Protein AF-A0A9D4B4J3-F1 (afdb_monomer_lite)

Organism: NCBI:txid74926

Sequence (94 aa):
MTKCKNLESLLKHGDRFDLNGLELYKELRTLSSMLPHAKSVMDIVQFIHTSKLVDIYPNVYVATRNLLTIPVTVASGEWSFSKLKLIKTISALQ

pLDDT: mean 78.62, std 16.12, range [40.66, 93.94]

InterPro domains:
  IPR008906 HAT, C-terminal dimerisation domain [PF05699] (27-90)

Secondary structure (DSSP, 8-state):
-HHHHHHHHHH-BTTB-S--HHHHHHHHHHHHHH-TT--SHHHHHHHHHHTT-TTTSHHHHHHHHHHHHHHHHHHHHHHHHTTTTSTTSSSS--

Structure (mmCIF, N/CA/C/O backbone):
data_AF-A0A9D4B4J3-F1
#
_entry.id   AF-A0A9D4B4J3-F1
#
loop_
_atom_site.group_PDB
_atom_site.id
_atom_site.type_symbol
_atom_site.label_atom_id
_atom_site.label_alt_id
_atom_site.label_comp_id
_atom_site.label_asym_id
_atom_site.label_entity_id
_atom_site.label_seq_id
_atom_site.pdbx_PDB_ins_code
_atom_site.Cartn_x
_atom_site.Cartn_y
_atom_site.Cartn_z
_atom_site.occupancy
_atom_site.B_iso_or_equiv
_atom_site.auth_seq_id
_atom_site.auth_comp_id
_atom_site.auth_asym_id
_atom_site.auth_atom_id
_atom_site.pdbx_PDB_model_num
ATOM 1 N N . MET A 1 1 ? 2.721 11.946 -3.356 1.00 78.81 1 MET A N 1
ATOM 2 C CA . MET A 1 1 ? 2.884 11.766 -4.813 1.00 78.81 1 MET A CA 1
ATOM 3 C C . MET A 1 1 ? 4.190 11.054 -5.170 1.00 78.81 1 MET A C 1
ATOM 5 O O . MET A 1 1 ? 4.128 9.921 -5.623 1.00 78.81 1 MET A O 1
ATOM 9 N N . THR A 1 2 ? 5.363 11.655 -4.929 1.00 86.00 2 THR A N 1
ATOM 10 C CA . THR A 1 2 ? 6.666 11.160 -5.429 1.00 86.00 2 THR A CA 1
ATOM 11 C C . THR A 1 2 ? 6.979 9.714 -5.039 1.00 86.00 2 THR A C 1
ATOM 13 O O . THR A 1 2 ? 7.359 8.919 -5.886 1.00 86.00 2 THR A O 1
ATOM 16 N N . LYS A 1 3 ? 6.721 9.321 -3.783 1.00 86.69 3 LYS A N 1
ATOM 17 C CA . LYS A 1 3 ? 6.935 7.936 -3.324 1.00 86.69 3 LYS A CA 1
ATOM 18 C C . LYS A 1 3 ? 6.066 6.911 -4.070 1.00 86.69 3 LYS A C 1
ATOM 20 O O . LYS A 1 3 ? 6.554 5.847 -4.424 1.00 86.69 3 LYS A O 1
ATOM 25 N N . CYS A 1 4 ? 4.805 7.244 -4.346 1.00 88.88 4 CYS A N 1
ATOM 26 C CA . CYS A 1 4 ? 3.879 6.372 -5.076 1.00 88.88 4 CYS A CA 1
ATOM 27 C C . CYS A 1 4 ? 4.293 6.215 -6.545 1.00 88.88 4 CYS A C 1
ATOM 29 O O . CYS A 1 4 ? 4.171 5.131 -7.102 1.00 88.88 4 CYS A O 1
ATOM 31 N N . LYS A 1 5 ? 4.836 7.276 -7.156 1.00 88.69 5 LYS A N 1
ATOM 32 C CA . LYS A 1 5 ? 5.399 7.220 -8.511 1.00 88.69 5 LYS A CA 1
ATOM 33 C C . LYS A 1 5 ? 6.701 6.426 -8.588 1.00 88.69 5 LYS A C 1
ATOM 35 O O . LYS A 1 5 ? 6.890 5.670 -9.532 1.00 88.69 5 LYS A O 1
ATOM 40 N N . ASN A 1 6 ? 7.548 6.514 -7.566 1.00 88.50 6 ASN A N 1
ATOM 41 C CA . ASN A 1 6 ? 8.728 5.655 -7.475 1.00 88.50 6 ASN A CA 1
ATOM 42 C C . ASN A 1 6 ? 8.330 4.179 -7.349 1.00 88.50 6 ASN A C 1
ATOM 44 O O . ASN A 1 6 ? 8.940 3.334 -7.992 1.00 88.50 6 ASN A O 1
ATOM 48 N N . LEU A 1 7 ? 7.290 3.874 -6.564 1.00 85.69 7 LEU A N 1
ATOM 49 C CA . LEU A 1 7 ? 6.770 2.513 -6.436 1.00 85.69 7 LEU A CA 1
ATOM 50 C C . LEU A 1 7 ? 6.187 1.990 -7.759 1.00 85.69 7 LEU A C 1
ATOM 52 O O . LEU A 1 7 ? 6.493 0.868 -8.142 1.00 85.69 7 LEU A O 1
ATOM 56 N N . GLU A 1 8 ? 5.411 2.808 -8.477 1.00 88.50 8 GLU A N 1
ATOM 57 C CA . GLU A 1 8 ? 4.945 2.502 -9.842 1.00 88.50 8 GLU A CA 1
ATOM 58 C C . GLU A 1 8 ? 6.130 2.158 -10.757 1.00 88.50 8 GLU A C 1
ATOM 60 O O . GLU A 1 8 ? 6.122 1.118 -11.405 1.00 88.50 8 GLU A O 1
ATOM 65 N N . SER A 1 9 ? 7.181 2.983 -10.761 1.00 87.00 9 SER A N 1
ATOM 66 C CA . SER A 1 9 ? 8.362 2.747 -11.598 1.00 87.00 9 SER A CA 1
ATOM 67 C C . SER A 1 9 ? 9.162 1.510 -11.190 1.00 87.00 9 SER A C 1
ATOM 69 O O . SER A 1 9 ? 9.734 0.862 -12.059 1.00 87.00 9 SER A O 1
ATOM 71 N N . LEU A 1 10 ? 9.235 1.198 -9.894 1.00 85.31 10 LEU A N 1
ATOM 72 C CA . LEU A 1 10 ? 9.955 0.031 -9.377 1.00 85.31 10 LEU A CA 1
ATOM 73 C C . LEU A 1 10 ? 9.256 -1.278 -9.760 1.00 85.31 10 LEU A C 1
ATOM 75 O O . LEU A 1 10 ? 9.915 -2.286 -9.992 1.00 85.31 10 LEU A O 1
ATOM 79 N N . LEU A 1 11 ? 7.923 -1.256 -9.796 1.00 83.06 11 LEU A N 1
ATOM 80 C CA . LEU A 1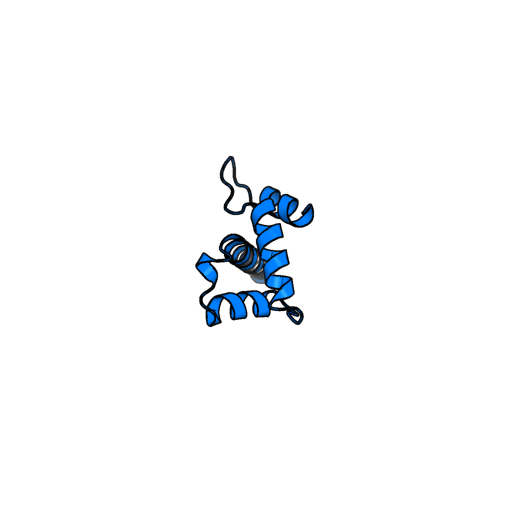 11 ? 7.090 -2.427 -10.070 1.00 83.06 11 LEU A CA 1
ATOM 81 C C . LEU A 1 11 ? 6.697 -2.553 -11.545 1.00 83.06 11 LEU A C 1
ATOM 83 O O . LEU A 1 11 ? 6.08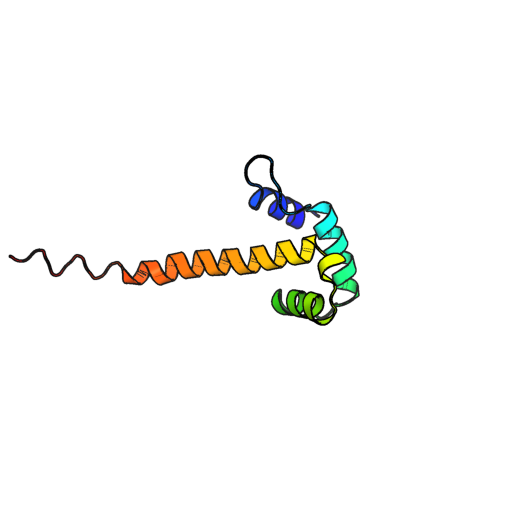5 -3.543 -11.933 1.00 83.06 11 LEU A O 1
ATOM 87 N N . LYS A 1 12 ? 7.055 -1.572 -12.376 1.00 85.88 12 LYS A N 1
ATOM 88 C CA . LYS A 1 12 ? 6.828 -1.604 -13.819 1.00 85.88 12 LYS A CA 1
ATOM 89 C C . LYS A 1 12 ? 7.670 -2.708 -14.465 1.00 85.88 12 LYS A C 1
ATOM 91 O O . LYS A 1 12 ? 8.887 -2.750 -14.292 1.00 85.88 12 LYS A O 1
ATOM 96 N N . HIS A 1 13 ? 7.035 -3.561 -15.269 1.00 82.62 13 HIS A N 1
ATOM 97 C CA . HIS A 1 13 ? 7.718 -4.577 -16.071 1.00 82.62 13 HIS A CA 1
ATOM 98 C C . HIS A 1 13 ? 7.432 -4.357 -17.560 1.00 82.62 13 HIS A C 1
ATOM 100 O O . HIS A 1 13 ? 6.324 -4.596 -18.048 1.00 82.62 13 HIS A O 1
ATOM 106 N N . GLY A 1 14 ? 8.435 -3.871 -18.294 1.00 83.31 14 GLY A N 1
ATOM 107 C CA . GLY A 1 14 ? 8.249 -3.434 -19.679 1.00 83.31 14 GLY A CA 1
ATOM 108 C C . GLY A 1 14 ? 7.288 -2.247 -19.745 1.00 83.31 14 GLY A C 1
ATOM 109 O O . GLY A 1 14 ? 7.508 -1.250 -19.067 1.00 83.31 14 GLY A O 1
ATOM 110 N N . ASP A 1 15 ? 6.220 -2.351 -20.538 1.00 80.19 15 ASP A N 1
ATOM 111 C CA . ASP A 1 15 ? 5.176 -1.315 -20.628 1.00 80.19 15 ASP A CA 1
ATOM 112 C C . ASP A 1 15 ? 4.016 -1.521 -19.636 1.00 80.19 15 ASP A C 1
ATOM 114 O O . ASP A 1 15 ? 3.191 -0.634 -19.429 1.00 80.19 15 ASP A O 1
ATOM 118 N N . ARG A 1 16 ? 3.963 -2.676 -18.962 1.00 75.75 16 ARG A N 1
ATOM 119 C CA . ARG A 1 16 ? 2.881 -3.004 -18.031 1.00 75.75 16 ARG A CA 1
ATOM 120 C C . ARG A 1 16 ? 3.172 -2.441 -16.646 1.00 75.75 16 ARG A C 1
ATOM 122 O O . ARG A 1 16 ? 4.265 -2.617 -16.106 1.00 75.75 1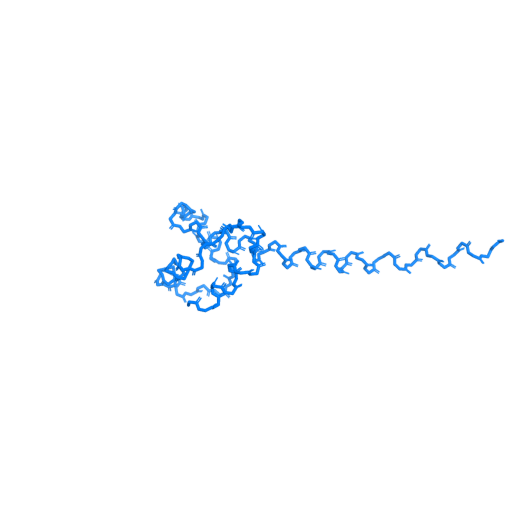6 ARG A O 1
ATOM 129 N N . PHE A 1 17 ? 2.167 -1.794 -16.072 1.00 76.75 17 PHE A N 1
ATOM 130 C CA . PHE A 1 17 ? 2.175 -1.331 -14.693 1.00 76.75 17 PHE A CA 1
ATOM 131 C C . PHE A 1 17 ? 0.926 -1.861 -13.989 1.00 76.75 17 PHE A C 1
ATOM 133 O O . PHE A 1 17 ? -0.196 -1.583 -14.401 1.00 76.75 17 PHE A O 1
ATOM 140 N N . ASP A 1 18 ? 1.121 -2.617 -12.912 1.00 78.94 18 ASP A N 1
ATOM 141 C CA . ASP A 1 18 ? 0.019 -3.109 -12.074 1.00 78.94 18 ASP A CA 1
ATOM 142 C C . ASP A 1 18 ? -0.552 -2.016 -11.154 1.00 78.94 18 ASP A C 1
ATOM 144 O O . ASP A 1 18 ? -1.547 -2.225 -10.464 1.00 78.94 18 ASP A O 1
ATOM 148 N N . LEU A 1 19 ? 0.097 -0.847 -11.103 1.00 87.94 19 LEU A N 1
ATOM 149 C CA . LEU A 1 19 ? -0.203 0.231 -10.166 1.00 87.94 19 LEU A CA 1
ATOM 150 C C . LEU A 1 19 ? -0.127 1.594 -10.831 1.00 87.94 19 LEU A C 1
ATOM 152 O O . LEU A 1 19 ? 0.882 1.928 -11.446 1.00 87.94 19 LEU A O 1
ATOM 156 N N . ASN A 1 20 ? -1.147 2.420 -10.609 1.00 90.62 20 ASN A N 1
ATOM 157 C CA . ASN A 1 20 ? -1.094 3.836 -10.937 1.00 90.62 20 ASN A CA 1
ATOM 158 C C . ASN A 1 20 ? -0.727 4.642 -9.684 1.00 90.62 20 ASN A C 1
ATOM 160 O O . ASN A 1 20 ? -1.513 4.786 -8.755 1.00 90.62 20 ASN A O 1
ATOM 164 N N . GLY A 1 21 ? 0.473 5.211 -9.658 1.00 90.69 21 GLY A N 1
ATOM 165 C CA . GLY A 1 21 ? 1.021 5.973 -8.543 1.00 90.69 21 GLY A CA 1
ATOM 166 C C . GLY A 1 21 ? 0.267 7.270 -8.226 1.00 90.69 21 GLY A C 1
ATOM 167 O O . GLY A 1 21 ? 0.312 7.721 -7.081 1.00 90.69 21 GLY A O 1
ATOM 168 N N . LEU A 1 22 ? -0.430 7.876 -9.197 1.00 92.81 22 LEU A N 1
ATOM 169 C CA . LEU A 1 22 ? -1.303 9.028 -8.932 1.00 92.81 22 LEU A CA 1
ATOM 170 C C . LEU A 1 22 ? -2.569 8.577 -8.199 1.00 92.81 22 LEU A C 1
ATOM 172 O O . LEU A 1 22 ? -2.910 9.156 -7.167 1.00 92.81 22 LEU A O 1
ATOM 176 N N . GLU A 1 23 ? -3.227 7.535 -8.702 1.00 93.88 23 GLU A N 1
ATOM 177 C CA . GLU A 1 23 ? -4.448 6.999 -8.095 1.00 93.88 23 GLU A CA 1
ATOM 178 C C . GLU A 1 23 ? -4.155 6.383 -6.724 1.00 93.88 23 GLU A C 1
ATOM 180 O O . GLU A 1 23 ? -4.829 6.715 -5.754 1.00 93.88 23 GLU A O 1
ATOM 185 N N . LEU A 1 24 ? -3.050 5.644 -6.585 1.00 93.00 24 LEU A N 1
ATOM 186 C CA . LEU A 1 24 ? -2.546 5.152 -5.302 1.00 93.00 24 LEU A CA 1
ATOM 187 C C . LEU A 1 24 ? -2.382 6.282 -4.278 1.00 93.00 24 LEU A C 1
ATOM 189 O O . LEU A 1 24 ? -2.757 6.133 -3.119 1.00 93.00 24 LEU A O 1
ATOM 193 N N . TYR A 1 25 ? -1.817 7.423 -4.682 1.00 92.75 25 TYR A N 1
ATOM 194 C CA . TYR A 1 25 ? -1.654 8.560 -3.777 1.00 92.75 25 TYR A CA 1
ATOM 195 C C . TYR A 1 25 ? -3.002 9.145 -3.332 1.00 92.75 25 TYR A C 1
ATOM 197 O O . TYR A 1 25 ? -3.155 9.492 -2.159 1.00 92.75 25 TYR A O 1
ATOM 205 N N . LYS A 1 26 ? -3.974 9.252 -4.246 1.00 93.38 26 LYS A N 1
ATOM 206 C CA . LYS A 1 26 ? -5.326 9.734 -3.928 1.00 93.38 26 LYS A CA 1
ATOM 207 C C . LYS A 1 26 ? -6.048 8.775 -2.985 1.00 93.38 26 LYS A C 1
ATOM 209 O O . LYS A 1 26 ? -6.554 9.213 -1.956 1.00 93.38 26 LYS A O 1
ATOM 214 N N . GLU A 1 27 ? -6.036 7.484 -3.300 1.00 93.94 27 GLU A N 1
ATOM 215 C CA . GLU A 1 27 ? -6.634 6.433 -2.478 1.00 93.94 27 GLU A CA 1
ATOM 216 C C . GLU A 1 27 ? -6.030 6.418 -1.069 1.00 93.94 27 GLU A C 1
ATOM 218 O O . GLU A 1 27 ? -6.768 6.453 -0.087 1.00 93.94 27 GLU A O 1
ATOM 223 N N . LEU A 1 28 ? -4.696 6.471 -0.953 1.00 91.44 28 LEU A N 1
ATOM 224 C CA . LEU A 1 28 ? -4.002 6.558 0.337 1.00 91.44 28 LEU A CA 1
ATOM 225 C C . LEU A 1 28 ? -4.397 7.799 1.136 1.00 91.44 28 LEU A C 1
ATOM 227 O O . LEU A 1 28 ? -4.540 7.718 2.353 1.00 91.44 28 LEU A O 1
ATOM 231 N N . ARG A 1 29 ? -4.573 8.951 0.481 1.00 91.50 29 ARG A N 1
ATOM 232 C CA . ARG A 1 29 ? -4.989 10.183 1.161 1.00 91.50 29 ARG A CA 1
ATOM 233 C C . ARG A 1 29 ? -6.399 10.050 1.735 1.00 91.50 29 ARG A C 1
ATOM 235 O O . ARG A 1 29 ? -6.621 10.446 2.875 1.00 91.50 29 ARG A O 1
ATOM 242 N N . THR A 1 30 ? -7.320 9.468 0.972 1.00 91.75 30 THR A N 1
ATOM 243 C CA . THR A 1 30 ? -8.688 9.189 1.429 1.00 91.75 30 THR A CA 1
ATOM 244 C C . THR A 1 30 ? -8.679 8.183 2.579 1.00 91.75 30 THR A C 1
ATOM 246 O O . THR A 1 30 ? -9.283 8.421 3.623 1.00 91.75 30 THR A O 1
ATOM 249 N N . LEU A 1 31 ? -7.928 7.092 2.431 1.00 90.12 31 LEU A N 1
ATOM 250 C CA . LEU A 1 31 ? -7.833 6.037 3.435 1.00 90.12 31 LEU A CA 1
ATOM 251 C C . LEU A 1 31 ? -7.175 6.528 4.731 1.00 90.12 31 LEU A C 1
ATOM 253 O O . LEU A 1 31 ? -7.642 6.191 5.812 1.00 90.12 31 LEU A O 1
ATOM 257 N N . SER A 1 32 ? -6.168 7.400 4.643 1.00 88.94 32 SER A N 1
ATOM 258 C CA . SER A 1 32 ? -5.536 8.036 5.806 1.00 88.94 32 SER A CA 1
ATOM 259 C C . SER A 1 32 ? -6.507 8.898 6.618 1.00 88.94 32 SER A C 1
ATOM 261 O O . SER A 1 32 ? -6.286 9.077 7.813 1.00 88.94 32 SER A O 1
ATOM 263 N N . SER A 1 33 ? -7.566 9.430 5.998 1.00 89.06 33 SER A N 1
ATOM 264 C CA . SER A 1 33 ? -8.623 10.153 6.714 1.00 89.06 33 SER A CA 1
ATOM 265 C C . SER A 1 33 ? -9.597 9.210 7.419 1.00 89.06 33 SER A C 1
ATOM 267 O O . SER A 1 33 ? -10.160 9.586 8.442 1.00 89.06 33 SER A O 1
ATOM 269 N N . MET A 1 34 ? -9.819 8.009 6.878 1.00 87.69 34 MET A N 1
ATOM 270 C CA . MET A 1 34 ? -10.727 7.017 7.468 1.00 87.69 34 MET A CA 1
ATOM 271 C C . MET A 1 34 ? -10.049 6.156 8.534 1.00 87.69 34 MET A C 1
ATOM 273 O O . MET A 1 34 ? -10.691 5.731 9.489 1.00 87.69 34 MET A O 1
ATOM 277 N N . LEU A 1 35 ? -8.745 5.921 8.387 1.00 88.50 35 LEU A N 1
ATOM 278 C CA . LEU A 1 35 ? -7.944 5.099 9.282 1.00 88.50 35 LEU A CA 1
ATOM 279 C C . LEU A 1 35 ? -6.708 5.875 9.777 1.00 88.50 35 LEU A C 1
ATOM 281 O O . LEU A 1 35 ? -5.574 5.499 9.477 1.00 88.50 35 LEU A O 1
ATOM 285 N N . PRO A 1 36 ? -6.897 6.956 10.560 1.00 84.19 36 PRO A N 1
ATOM 286 C CA . PRO A 1 36 ? -5.794 7.801 11.029 1.00 84.19 36 PRO A CA 1
ATOM 287 C C . PRO A 1 36 ? -4.836 7.081 11.992 1.00 84.19 36 PRO A C 1
ATOM 289 O O . PRO A 1 36 ? -3.715 7.533 12.199 1.00 84.19 36 PRO A O 1
ATOM 292 N N . HIS A 1 37 ? -5.263 5.953 12.568 1.00 84.81 37 HIS A N 1
ATOM 293 C CA . HIS A 1 37 ? -4.495 5.171 13.540 1.00 84.81 37 HIS A CA 1
ATOM 294 C C . HIS A 1 37 ? -3.861 3.902 12.949 1.00 84.81 37 HIS A C 1
ATOM 296 O O . HIS A 1 37 ? -3.438 3.036 13.715 1.00 84.81 37 HIS A O 1
ATOM 302 N N . ALA A 1 38 ? -3.796 3.759 11.620 1.00 86.88 38 ALA A N 1
ATOM 303 C CA . ALA A 1 38 ? -3.075 2.649 10.996 1.00 86.88 38 ALA A CA 1
ATOM 304 C C . ALA A 1 38 ? -1.592 2.695 11.395 1.00 86.88 38 ALA A C 1
ATOM 306 O O . ALA A 1 38 ? -0.910 3.687 11.134 1.00 86.88 38 ALA A O 1
ATOM 307 N N . LYS A 1 39 ? -1.080 1.628 12.019 1.00 84.00 39 LYS A N 1
ATOM 308 C CA . LYS A 1 39 ? 0.322 1.551 12.469 1.00 84.00 39 LYS A CA 1
ATOM 309 C C . LYS A 1 39 ? 1.183 0.717 11.530 1.00 84.00 39 LYS A C 1
ATOM 311 O O . LYS A 1 39 ? 2.406 0.832 11.547 1.00 84.00 39 LYS A O 1
ATOM 316 N N . SER A 1 40 ? 0.554 -0.122 10.717 1.00 86.56 40 SER A N 1
ATOM 317 C CA . SER A 1 40 ? 1.223 -1.073 9.846 1.00 86.56 40 SER A CA 1
ATOM 318 C C . SER A 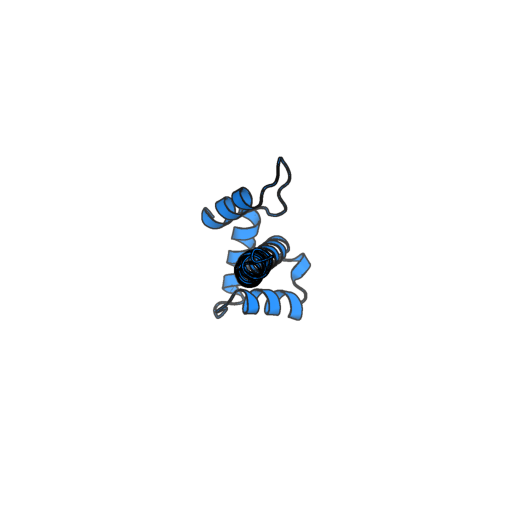1 40 ? 0.483 -1.266 8.524 1.00 86.56 40 SER A C 1
ATOM 320 O O . SER A 1 40 ? -0.707 -0.983 8.385 1.00 86.56 40 SER A O 1
ATOM 322 N N . VAL A 1 41 ? 1.200 -1.817 7.544 1.00 86.69 41 VAL A N 1
ATOM 323 C CA . VAL A 1 41 ? 0.624 -2.256 6.264 1.00 86.69 41 VAL A CA 1
ATOM 324 C C . VAL A 1 41 ? -0.448 -3.328 6.488 1.00 86.69 41 VAL A C 1
ATOM 326 O O . VAL A 1 41 ? -1.435 -3.361 5.759 1.00 86.69 41 VAL A O 1
ATOM 329 N N . MET A 1 42 ? -0.291 -4.162 7.522 1.00 87.44 42 MET A N 1
ATOM 330 C CA . MET A 1 42 ? -1.279 -5.182 7.878 1.00 87.44 42 MET A CA 1
ATOM 331 C C . MET A 1 42 ? -2.599 -4.570 8.348 1.00 87.44 42 MET A C 1
ATOM 333 O O . MET A 1 42 ? -3.646 -5.056 7.936 1.00 87.44 42 MET A O 1
ATOM 337 N N . ASP A 1 43 ? -2.566 -3.475 9.115 1.00 89.94 43 ASP A N 1
ATOM 338 C CA . ASP A 1 43 ? -3.791 -2.782 9.547 1.00 89.94 43 ASP A CA 1
ATOM 339 C C . ASP A 1 43 ? -4.592 -2.270 8.343 1.00 89.94 43 ASP A C 1
ATOM 341 O O . ASP A 1 43 ? -5.815 -2.392 8.298 1.00 89.94 43 ASP A O 1
ATOM 345 N N . ILE A 1 44 ? -3.891 -1.737 7.335 1.00 90.56 44 ILE A N 1
ATOM 346 C CA . ILE A 1 44 ? -4.495 -1.237 6.093 1.00 90.56 44 ILE A CA 1
ATOM 347 C C . ILE A 1 44 ? -5.122 -2.390 5.301 1.00 90.56 44 ILE A C 1
ATOM 349 O O . ILE A 1 44 ? -6.276 -2.295 4.887 1.00 90.56 44 ILE A O 1
ATOM 353 N N . VAL A 1 45 ? -4.387 -3.491 5.112 1.00 89.88 45 VAL A N 1
ATOM 354 C CA . VAL A 1 45 ? -4.884 -4.674 4.388 1.00 89.88 45 VAL A CA 1
ATOM 355 C C . VAL A 1 45 ? -6.086 -5.285 5.102 1.00 89.88 45 VAL A C 1
ATOM 357 O O . VAL A 1 45 ? -7.092 -5.589 4.461 1.00 89.88 45 VAL A O 1
ATOM 360 N N . GLN A 1 46 ? -6.007 -5.426 6.425 1.00 90.94 46 GLN A N 1
ATOM 361 C CA . GLN A 1 46 ? -7.093 -5.960 7.232 1.00 90.94 46 GLN A CA 1
ATOM 362 C C . GLN A 1 46 ? -8.330 -5.074 7.124 1.00 90.94 46 GLN A C 1
ATOM 364 O O . GLN A 1 46 ? -9.404 -5.599 6.861 1.00 90.94 46 GLN A O 1
ATOM 369 N N . PHE A 1 47 ? -8.183 -3.753 7.243 1.00 91.19 47 PHE A N 1
ATOM 370 C CA . PHE A 1 47 ? -9.291 -2.811 7.104 1.00 91.19 47 PHE A CA 1
ATOM 371 C C . PHE A 1 47 ? -9.969 -2.888 5.730 1.00 91.19 47 PHE A C 1
ATOM 373 O O . PHE A 1 47 ? -11.198 -2.959 5.653 1.00 91.19 47 PHE A O 1
ATOM 380 N N . ILE A 1 48 ? -9.183 -2.907 4.649 1.00 91.88 48 ILE A N 1
ATOM 381 C CA . ILE A 1 48 ? -9.707 -3.011 3.279 1.00 91.88 48 ILE A CA 1
ATOM 382 C C . ILE A 1 48 ? -10.467 -4.329 3.099 1.00 91.88 48 ILE A C 1
ATOM 384 O O . ILE A 1 48 ? -11.542 -4.343 2.499 1.00 91.88 48 ILE A O 1
ATOM 388 N N . HIS A 1 49 ? -9.945 -5.427 3.647 1.00 89.56 49 HIS A N 1
ATOM 389 C CA . HIS A 1 49 ? -10.557 -6.744 3.522 1.00 89.56 49 HIS A CA 1
ATOM 390 C C . HIS A 1 49 ? -11.829 -6.890 4.372 1.00 89.56 49 HIS A C 1
ATOM 392 O O . HIS A 1 49 ? -12.865 -7.310 3.860 1.00 89.56 49 HIS A O 1
ATOM 398 N N . THR A 1 50 ? -11.789 -6.518 5.656 1.00 91.06 50 THR A N 1
ATOM 399 C CA . THR A 1 50 ? -12.948 -6.625 6.561 1.00 91.06 50 THR A CA 1
ATOM 400 C C . THR A 1 50 ? -14.093 -5.718 6.134 1.00 91.06 50 THR A C 1
ATOM 402 O O . THR A 1 50 ? -15.255 -6.096 6.265 1.00 91.06 50 THR A O 1
ATOM 405 N N . SER A 1 51 ? -13.769 -4.558 5.567 1.00 91.12 51 SER A N 1
ATOM 406 C CA . SER A 1 51 ? -14.753 -3.585 5.092 1.00 91.12 51 SER A CA 1
ATOM 407 C C . SER A 1 51 ? -15.181 -3.814 3.636 1.00 91.12 51 SER A C 1
ATOM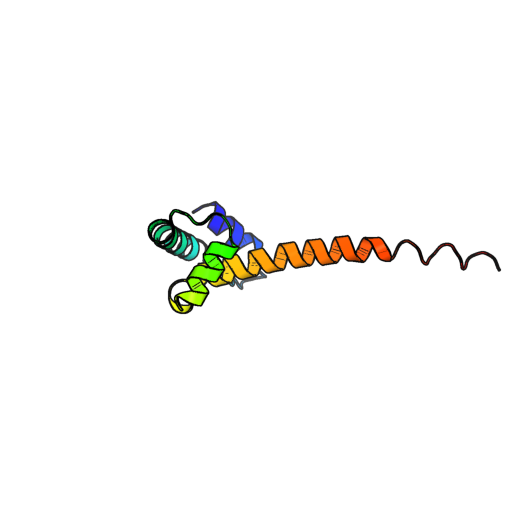 409 O O . SER A 1 51 ? -16.017 -3.068 3.136 1.00 91.12 51 SER A O 1
ATOM 411 N N . LYS A 1 52 ? -14.633 -4.833 2.949 1.00 91.25 52 LYS A N 1
ATOM 412 C CA . LYS A 1 52 ? -14.899 -5.148 1.529 1.00 91.25 52 LYS A CA 1
ATOM 413 C C . LYS A 1 52 ? -14.656 -3.960 0.585 1.00 91.25 52 LYS A C 1
ATOM 415 O O . LYS A 1 52 ? -15.431 -3.707 -0.328 1.00 91.25 52 LYS A O 1
ATOM 420 N N . LEU A 1 53 ? -13.565 -3.231 0.807 1.00 92.12 53 LEU A N 1
ATOM 421 C CA . LEU A 1 53 ? -13.222 -2.009 0.068 1.00 92.12 53 LEU A CA 1
ATOM 422 C C . LEU A 1 53 ? -12.179 -2.249 -1.034 1.00 92.12 53 LEU A C 1
ATOM 424 O O . LEU A 1 53 ? -11.562 -1.299 -1.507 1.00 92.12 53 LEU A O 1
ATOM 428 N N . VAL A 1 54 ? -11.955 -3.504 -1.433 1.00 90.31 54 VAL A N 1
ATOM 429 C CA . VAL A 1 54 ? -10.956 -3.863 -2.456 1.00 90.31 54 VAL A CA 1
ATOM 430 C C . VAL A 1 54 ? -11.271 -3.184 -3.789 1.00 90.31 54 VAL A C 1
ATOM 432 O O . VAL A 1 54 ? -10.376 -2.606 -4.396 1.00 90.31 54 VAL A O 1
ATOM 435 N N . ASP A 1 55 ? -12.541 -3.170 -4.195 1.00 90.06 55 ASP A N 1
ATOM 436 C CA . ASP A 1 55 ? -12.991 -2.504 -5.424 1.00 90.06 55 ASP A CA 1
ATOM 437 C C . ASP A 1 55 ? -12.935 -0.968 -5.337 1.00 90.06 55 ASP A C 1
ATOM 439 O O . ASP A 1 55 ? -12.889 -0.287 -6.358 1.00 90.06 55 ASP A O 1
ATOM 443 N N . ILE A 1 56 ? -12.918 -0.413 -4.119 1.00 91.62 56 ILE A N 1
ATOM 444 C CA . ILE A 1 56 ? -12.867 1.036 -3.865 1.00 91.62 56 ILE A CA 1
ATOM 445 C C . ILE A 1 56 ? -11.423 1.546 -3.806 1.00 91.62 56 ILE A C 1
ATOM 447 O O . ILE A 1 56 ? -11.147 2.670 -4.223 1.00 91.62 56 ILE A O 1
ATOM 451 N N . TYR A 1 57 ? -10.500 0.722 -3.300 1.00 91.56 57 TYR A N 1
ATOM 452 C CA . TYR A 1 57 ? -9.075 1.042 -3.189 1.00 91.56 57 TYR A CA 1
ATOM 453 C C . TYR A 1 57 ? -8.194 -0.014 -3.879 1.00 91.56 57 TYR A C 1
ATOM 455 O O . TYR A 1 57 ? -7.344 -0.642 -3.227 1.00 91.56 57 TYR A O 1
ATOM 463 N N . PRO A 1 58 ? -8.386 -0.249 -5.190 1.00 90.75 58 PRO A N 1
ATOM 464 C CA . PRO A 1 58 ? -7.690 -1.312 -5.904 1.00 90.75 58 PRO A CA 1
ATOM 465 C C . PRO A 1 58 ? -6.178 -1.069 -5.962 1.00 90.75 58 PRO A C 1
ATOM 467 O O . PRO A 1 58 ? -5.401 -2.015 -5.812 1.00 90.75 58 PRO A O 1
ATOM 470 N N . ASN A 1 59 ? -5.727 0.184 -6.105 1.00 92.25 59 ASN A N 1
ATOM 471 C CA . ASN A 1 59 ? -4.298 0.487 -6.164 1.00 92.25 59 ASN A CA 1
ATOM 472 C C . ASN A 1 59 ? -3.639 0.301 -4.794 1.00 92.25 59 ASN A C 1
ATOM 474 O O . ASN A 1 59 ? -2.540 -0.246 -4.714 1.00 92.25 59 ASN A O 1
ATOM 478 N N . VAL A 1 60 ? -4.293 0.710 -3.701 1.00 92.44 60 VAL A N 1
ATOM 479 C CA . VAL A 1 60 ? -3.783 0.462 -2.339 1.00 92.44 60 VAL A CA 1
ATOM 480 C C . VAL A 1 60 ? -3.704 -1.032 -2.057 1.00 92.44 60 VAL A C 1
ATOM 482 O O . VAL A 1 60 ? -2.698 -1.493 -1.513 1.00 92.44 60 VAL A O 1
ATOM 485 N N . TYR A 1 61 ? -4.721 -1.801 -2.447 1.00 91.31 61 TYR A N 1
ATOM 486 C CA . TYR A 1 61 ? -4.728 -3.250 -2.267 1.00 91.31 61 TYR A CA 1
ATOM 487 C C . TYR A 1 61 ? -3.574 -3.927 -3.019 1.00 91.31 61 TYR A C 1
ATOM 489 O O . TYR A 1 61 ? -2.792 -4.670 -2.423 1.00 91.31 61 TYR A O 1
ATOM 497 N N . VAL A 1 62 ? -3.397 -3.618 -4.306 1.00 89.12 62 VAL A N 1
ATOM 498 C CA . VAL A 1 62 ? -2.294 -4.171 -5.105 1.00 89.12 62 VAL A CA 1
ATOM 499 C C . VAL A 1 62 ? -0.937 -3.720 -4.551 1.00 89.12 62 VAL A C 1
ATOM 501 O O . VAL A 1 62 ? -0.022 -4.535 -4.427 1.00 89.12 62 VAL A O 1
ATOM 504 N N . ALA A 1 63 ? -0.801 -2.456 -4.138 1.00 90.25 63 ALA A N 1
ATOM 505 C CA . ALA A 1 63 ? 0.451 -1.921 -3.609 1.00 90.25 63 ALA A CA 1
ATOM 506 C C . ALA A 1 63 ? 0.843 -2.601 -2.298 1.00 90.25 63 ALA A C 1
ATOM 508 O O . ALA A 1 63 ? 1.985 -3.025 -2.146 1.00 90.25 63 ALA A O 1
ATOM 509 N N . THR A 1 64 ? -0.101 -2.750 -1.369 1.00 89.00 64 THR A N 1
ATOM 510 C CA . THR A 1 64 ? 0.137 -3.428 -0.089 1.00 89.00 64 THR A CA 1
ATOM 511 C C . THR A 1 64 ? 0.399 -4.922 -0.274 1.00 89.00 64 THR A C 1
ATOM 513 O O . THR A 1 64 ? 1.308 -5.454 0.358 1.00 89.00 64 THR A O 1
ATOM 516 N N . ARG A 1 65 ? -0.285 -5.595 -1.208 1.00 86.31 65 ARG 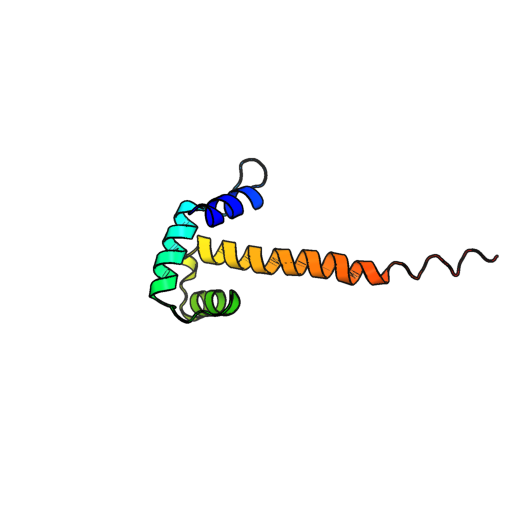A N 1
ATOM 517 C CA . ARG A 1 65 ? -0.005 -6.995 -1.566 1.00 86.31 65 ARG A CA 1
ATOM 518 C C . ARG A 1 65 ? 1.398 -7.185 -2.146 1.00 86.31 65 ARG A C 1
ATOM 520 O O . ARG A 1 65 ? 2.119 -8.087 -1.715 1.00 86.31 65 ARG A O 1
ATOM 527 N N . ASN A 1 66 ? 1.808 -6.336 -3.087 1.00 83.94 66 ASN A N 1
ATOM 528 C CA . ASN A 1 66 ? 3.160 -6.360 -3.651 1.00 83.94 66 ASN A CA 1
ATOM 529 C C . ASN A 1 66 ? 4.210 -6.059 -2.575 1.00 83.94 66 ASN A C 1
ATOM 531 O O . ASN A 1 66 ? 5.203 -6.775 -2.469 1.00 83.94 66 ASN A O 1
ATOM 535 N N . LEU A 1 67 ? 3.956 -5.067 -1.716 1.00 82.62 67 LEU A N 1
ATOM 536 C CA . LEU A 1 67 ? 4.844 -4.706 -0.613 1.00 82.62 67 LEU A CA 1
ATOM 537 C C . LEU A 1 67 ? 4.930 -5.785 0.470 1.00 82.62 67 LEU A C 1
ATOM 539 O O . LEU A 1 67 ? 5.903 -5.787 1.198 1.00 82.62 67 LEU A O 1
ATOM 543 N N . LEU A 1 68 ? 3.954 -6.681 0.614 1.00 79.00 68 LEU A N 1
ATOM 544 C CA . LEU A 1 68 ? 4.066 -7.843 1.504 1.00 79.00 68 LEU A CA 1
ATOM 545 C C . LEU A 1 68 ? 4.772 -9.012 0.811 1.00 79.00 68 LEU A C 1
ATOM 547 O O . LEU A 1 68 ? 5.533 -9.737 1.440 1.00 79.00 68 LEU A O 1
ATOM 551 N N . THR A 1 69 ? 4.570 -9.174 -0.496 1.00 76.50 69 THR A N 1
ATOM 552 C CA . THR A 1 69 ? 5.154 -10.282 -1.265 1.00 76.50 69 THR A CA 1
ATOM 553 C C . THR A 1 69 ? 6.651 -10.083 -1.494 1.00 76.50 69 THR A C 1
ATOM 555 O O . THR A 1 69 ? 7.425 -11.008 -1.271 1.00 76.50 69 THR A O 1
ATOM 558 N N . ILE A 1 70 ? 7.080 -8.875 -1.873 1.00 71.25 70 ILE A N 1
ATOM 559 C CA . ILE A 1 70 ? 8.489 -8.547 -2.138 1.00 71.25 70 ILE A CA 1
ATOM 560 C C . ILE A 1 70 ? 9.386 -8.845 -0.925 1.00 71.25 70 ILE A C 1
ATOM 562 O O . ILE A 1 70 ? 10.278 -9.678 -1.083 1.00 71.25 70 ILE A O 1
ATOM 566 N N . PRO A 1 71 ? 9.163 -8.288 0.285 1.00 58.09 71 PRO A N 1
ATOM 567 C CA . PRO A 1 71 ? 9.985 -8.585 1.455 1.00 58.09 71 PRO A CA 1
ATOM 568 C C . PRO A 1 71 ? 9.917 -10.056 1.861 1.00 58.09 71 PRO A C 1
ATOM 570 O O . PRO A 1 71 ? 10.930 -10.595 2.289 1.00 58.09 71 PRO A O 1
ATOM 573 N N . VAL A 1 72 ? 8.777 -10.733 1.677 1.00 54.62 72 VAL A N 1
ATOM 574 C CA . VAL A 1 72 ? 8.675 -12.181 1.925 1.00 54.62 72 VAL A CA 1
ATOM 575 C C . VAL A 1 72 ? 9.543 -12.969 0.939 1.00 54.62 72 VAL A C 1
ATOM 577 O O . VAL A 1 72 ? 10.200 -13.922 1.346 1.00 54.62 72 VAL A O 1
ATOM 580 N N . THR A 1 73 ? 9.625 -12.561 -0.330 1.00 52.34 73 THR A N 1
ATOM 581 C CA . THR A 1 73 ? 10.480 -13.226 -1.328 1.00 52.34 73 THR A CA 1
ATOM 582 C C . THR A 1 73 ? 11.970 -12.925 -1.178 1.00 52.34 73 THR A C 1
ATOM 584 O O . THR A 1 73 ? 12.758 -13.863 -1.281 1.00 52.34 73 THR A O 1
ATOM 587 N N . VAL A 1 74 ? 12.382 -11.684 -0.879 1.00 55.56 74 VAL A N 1
ATOM 588 C CA . VAL A 1 74 ? 13.807 -11.405 -0.600 1.00 55.56 74 VAL A CA 1
ATOM 589 C C . VAL A 1 74 ? 14.252 -12.037 0.718 1.00 55.56 74 VAL A C 1
ATOM 591 O O . VAL A 1 74 ? 15.313 -12.655 0.756 1.00 55.56 74 VAL A O 1
ATOM 594 N N . ALA A 1 75 ? 13.410 -12.024 1.760 1.00 53.75 75 ALA A N 1
ATOM 595 C CA . ALA A 1 75 ? 13.716 -12.720 3.007 1.00 53.75 75 ALA A CA 1
ATOM 596 C C . ALA A 1 75 ? 13.742 -14.244 2.821 1.00 53.75 75 ALA A C 1
ATOM 598 O O . ALA A 1 75 ? 14.678 -14.890 3.270 1.00 53.75 75 ALA A O 1
ATOM 599 N N . SER A 1 76 ? 12.774 -14.850 2.124 1.00 55.72 76 SER A N 1
ATOM 600 C CA . SER A 1 76 ? 12.779 -16.301 1.885 1.00 55.72 76 SER A CA 1
ATOM 601 C C . SER A 1 76 ? 13.938 -16.735 0.985 1.00 55.72 76 SER A C 1
ATOM 603 O O . SER A 1 76 ? 14.504 -17.803 1.213 1.00 55.72 76 SER A O 1
ATOM 605 N N . GLY A 1 77 ? 14.311 -15.929 -0.012 1.00 54.19 77 GLY A N 1
ATOM 606 C CA . GLY A 1 77 ? 15.456 -16.179 -0.883 1.00 54.19 77 GLY A CA 1
ATOM 607 C C . GLY A 1 77 ? 16.769 -16.164 -0.107 1.00 54.19 77 GLY A C 1
ATOM 608 O O . GLY A 1 77 ? 17.456 -17.177 -0.066 1.00 54.19 77 GLY A O 1
ATOM 609 N N . GLU A 1 78 ? 17.089 -15.067 0.581 1.00 55.59 78 GLU A N 1
ATOM 610 C CA . GLU A 1 78 ? 18.345 -14.930 1.334 1.00 55.59 78 GLU A CA 1
ATOM 611 C C . GLU A 1 78 ? 18.416 -15.845 2.571 1.00 55.59 78 GLU A C 1
ATOM 613 O O . GLU A 1 78 ? 19.471 -16.416 2.875 1.00 55.59 78 GLU A O 1
ATOM 618 N N . TRP A 1 79 ? 17.294 -16.056 3.268 1.00 51.00 79 TRP A N 1
ATOM 619 C CA . TRP A 1 79 ? 17.262 -16.864 4.492 1.00 51.00 79 TRP A CA 1
ATOM 620 C C . TRP A 1 79 ? 17.305 -18.370 4.202 1.00 51.00 79 TRP A C 1
ATOM 622 O O . TRP A 1 79 ? 17.964 -19.119 4.926 1.00 51.00 79 TRP A O 1
ATOM 632 N N . SER A 1 80 ? 16.702 -18.823 3.096 1.00 53.38 80 SER A N 1
ATOM 633 C CA . SER A 1 80 ? 16.817 -20.222 2.650 1.00 53.38 80 SER A CA 1
ATOM 634 C C . SER A 1 80 ? 18.171 -20.510 1.994 1.00 53.38 80 SER A C 1
ATOM 636 O O . SER A 1 80 ? 18.691 -21.620 2.126 1.00 53.38 80 SER A O 1
ATOM 638 N N . PHE A 1 81 ? 18.793 -19.519 1.343 1.00 51.38 81 PHE A N 1
ATOM 639 C CA . PHE A 1 81 ? 20.098 -19.693 0.694 1.00 51.38 81 PHE A CA 1
ATOM 640 C C . PHE A 1 81 ? 21.249 -19.891 1.694 1.00 51.38 81 PHE A C 1
ATOM 642 O O . PHE A 1 81 ? 22.253 -20.525 1.369 1.00 51.38 81 PHE A O 1
ATOM 649 N N . SER A 1 82 ? 21.079 -19.461 2.949 1.00 53.12 82 SER A N 1
ATOM 650 C CA . SER A 1 82 ? 22.067 -19.699 4.013 1.00 53.12 82 SER A CA 1
ATOM 651 C C . SER A 1 82 ? 22.199 -21.175 4.428 1.00 53.12 82 SER A C 1
ATOM 653 O O . SER A 1 82 ? 23.167 -21.531 5.097 1.00 53.12 82 SER A O 1
ATOM 655 N N . LYS A 1 83 ? 21.291 -22.068 4.000 1.00 56.53 83 LYS A N 1
ATOM 656 C CA . LYS A 1 83 ? 21.377 -23.514 4.293 1.00 56.53 83 LYS A CA 1
ATOM 657 C C . LYS A 1 83 ? 22.096 -24.343 3.221 1.00 56.53 83 LYS A C 1
ATOM 659 O O . LYS A 1 83 ? 22.484 -25.473 3.505 1.00 56.53 83 LYS A O 1
ATOM 664 N N . LEU A 1 84 ? 22.341 -23.807 2.021 1.00 51.78 84 LEU A N 1
ATOM 665 C CA . LEU A 1 84 ? 22.971 -24.558 0.920 1.00 51.78 84 LEU A CA 1
ATOM 666 C C . LEU A 1 84 ? 24.508 -24.488 0.898 1.00 51.78 84 LEU A C 1
ATOM 668 O O . LEU A 1 84 ? 25.140 -25.111 0.048 1.00 51.78 84 LEU A O 1
ATOM 672 N N . LYS A 1 85 ? 25.137 -23.793 1.855 1.00 50.53 85 LYS A N 1
ATOM 673 C CA . LYS A 1 85 ? 26.604 -23.666 1.918 1.00 50.53 85 LYS A CA 1
ATOM 674 C C . LYS A 1 85 ? 27.320 -24.777 2.705 1.00 50.53 85 LYS A C 1
ATOM 676 O O . LYS A 1 85 ? 28.542 -24.746 2.780 1.00 50.53 85 LYS A O 1
ATOM 681 N N . LEU A 1 86 ? 26.604 -25.764 3.264 1.00 52.84 86 LEU A N 1
ATOM 682 C CA . LEU A 1 86 ? 27.206 -26.802 4.124 1.00 52.84 86 LEU A CA 1
ATOM 683 C C . LEU A 1 86 ? 27.411 -28.177 3.449 1.00 52.84 86 LEU A C 1
ATOM 685 O O . LEU A 1 86 ? 28.108 -29.021 3.999 1.00 52.84 86 LEU A O 1
ATOM 689 N N . ILE A 1 87 ? 26.886 -28.418 2.241 1.00 54.94 87 ILE A N 1
ATOM 690 C CA . ILE A 1 87 ? 26.903 -29.761 1.609 1.00 54.94 87 ILE A CA 1
ATOM 691 C C . ILE A 1 87 ? 28.059 -29.951 0.603 1.00 54.94 87 ILE A C 1
ATOM 693 O O . ILE A 1 87 ? 28.050 -30.893 -0.180 1.00 54.94 87 ILE A O 1
ATOM 697 N N . LYS A 1 88 ? 29.070 -29.067 0.577 1.00 50.78 88 LYS A N 1
ATOM 698 C CA . LYS A 1 88 ? 30.180 -29.162 -0.399 1.00 50.78 88 LYS A CA 1
ATOM 699 C C . LYS A 1 88 ? 31.542 -29.560 0.188 1.00 50.78 88 LYS A C 1
ATOM 701 O O . LYS A 1 88 ? 32.483 -29.737 -0.575 1.00 50.78 88 LYS A O 1
ATOM 706 N N . THR A 1 89 ? 31.658 -29.775 1.500 1.00 51.97 89 THR A N 1
ATOM 707 C CA . THR A 1 89 ? 32.972 -30.032 2.132 1.00 51.97 89 THR A CA 1
ATOM 708 C C . THR A 1 89 ? 33.206 -31.490 2.557 1.00 51.97 89 THR A C 1
ATOM 710 O O . THR A 1 89 ? 34.323 -31.824 2.925 1.00 51.97 89 THR A O 1
ATOM 713 N N . ILE A 1 90 ? 32.213 -32.388 2.484 1.00 54.44 90 ILE A N 1
ATOM 714 C CA . ILE A 1 90 ? 32.366 -33.781 2.977 1.00 54.44 90 ILE A CA 1
ATOM 715 C C . ILE A 1 90 ? 32.676 -34.786 1.846 1.00 54.44 90 ILE A C 1
ATOM 717 O O . ILE A 1 90 ? 33.120 -35.894 2.109 1.00 54.44 90 ILE A O 1
ATOM 721 N N . SER A 1 91 ? 32.529 -34.405 0.573 1.00 44.34 91 SER A N 1
ATOM 722 C CA . SER A 1 91 ? 32.700 -35.331 -0.567 1.00 44.34 91 SER A CA 1
ATOM 723 C C . SER A 1 91 ? 34.046 -35.219 -1.298 1.00 44.34 91 SER A C 1
ATOM 725 O O . SER A 1 91 ? 34.178 -35.773 -2.382 1.00 44.34 91 SER A O 1
ATOM 727 N N . ALA A 1 92 ? 35.031 -34.496 -0.752 1.00 47.91 92 ALA A N 1
ATOM 728 C CA . ALA A 1 92 ? 36.352 -34.309 -1.374 1.00 47.91 92 ALA A CA 1
ATOM 729 C C . ALA A 1 92 ? 37.496 -35.036 -0.633 1.00 47.91 92 ALA A C 1
ATOM 731 O O . ALA A 1 92 ? 38.655 -34.648 -0.750 1.00 47.91 92 ALA A O 1
ATOM 732 N N . LEU A 1 93 ? 37.172 -36.082 0.134 1.00 47.91 93 LEU A N 1
ATOM 733 C CA . LEU A 1 93 ? 38.136 -37.028 0.702 1.00 47.91 93 LEU A CA 1
ATOM 734 C C . LEU A 1 93 ? 37.723 -38.456 0.325 1.00 47.91 93 LEU A C 1
ATOM 736 O O . LEU A 1 93 ? 37.218 -39.194 1.165 1.00 47.91 93 LEU A O 1
ATOM 740 N N . GLN A 1 94 ? 37.899 -38.814 -0.947 1.00 40.66 94 GLN A N 1
ATOM 741 C CA . GLN A 1 94 ? 38.158 -40.179 -1.417 1.00 40.66 94 GLN A CA 1
ATOM 742 C C . GLN A 1 94 ? 38.805 -40.122 -2.798 1.00 40.66 94 GLN A C 1
ATOM 744 O O . GLN A 1 94 ? 38.361 -39.282 -3.613 1.00 40.66 94 GLN A O 1
#

Foldseek 3Di:
DVVLVVLQVVQDDDPDGQADSVLLVVLVVVVCVVCVPDPDLVSVQCCCVVVVCCVVNVRSNVSSVCVVVVCVVVCCVVVVVVVPPPPPPPPPPD

Radius of gyration: 19.25 Å; chains: 1; bounding box: 53×52×34 Å